Protein AF-A0A527VP60-F1 (afdb_monomer)

Secondary structure (DSSP, 8-state):
-PPP-GGGGSS--HHHHHHHHHHHHSS-EEEEE--BTTB--HHHHHHHHHHH-STT--TTTT--EEEEE--SSTTTTHHHHHHHHHHHHHTT--B--S--

Radius of gyration: 13.82 Å; Cα contacts (8 Å, |Δi|>4): 140; chains: 1; bounding box: 37×33×28 Å

Sequence (100 aa):
LPLYSYDYDAEFPPVALEFKKAIASVQAVLFVTPEYNRSIPGGLKNAIDWASRPYGKNSFARKPTAVIGTSPGAIATAVAQQSLRSVLSFCNAPQMNSPE

Structure (mmCIF, N/CA/C/O backbone):
data_AF-A0A527VP60-F1
#
_entry.id   AF-A0A527VP60-F1
#
loop_
_atom_site.group_PDB
_atom_site.id
_atom_site.type_symbol
_atom_site.label_atom_id
_atom_site.label_alt_id
_atom_site.label_comp_id
_atom_site.label_asym_id
_atom_site.label_entity_id
_atom_site.label_seq_id
_atom_site.pdbx_PDB_ins_code
_atom_site.Cartn_x
_atom_site.Cartn_y
_atom_site.Cartn_z
_atom_site.occupancy
_atom_site.B_iso_or_equiv
_atom_site.auth_seq_id
_atom_site.auth_comp_id
_atom_site.auth_asym_id
_atom_site.auth_atom_id
_atom_site.pdbx_PDB_model_num
ATOM 1 N N . LEU A 1 1 ? -8.242 3.424 -8.433 1.00 94.88 1 LEU A N 1
ATOM 2 C CA . LEU A 1 1 ? -8.424 4.481 -7.411 1.00 94.88 1 LEU A 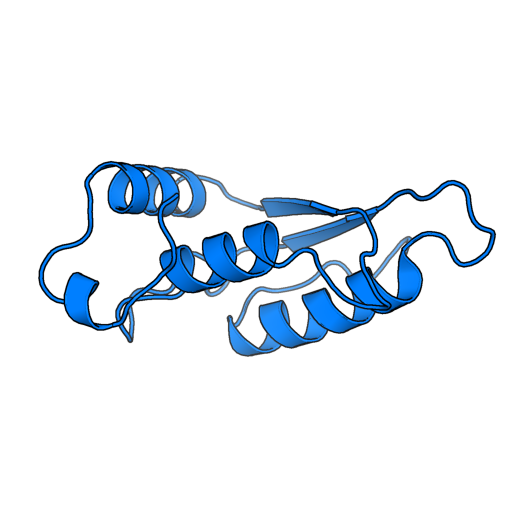CA 1
ATOM 3 C C . LEU A 1 1 ? -8.017 5.813 -8.027 1.00 94.88 1 LEU A C 1
ATOM 5 O O . LEU A 1 1 ? -7.010 5.809 -8.732 1.00 94.88 1 LEU A O 1
ATOM 9 N N . PRO A 1 2 ? -8.761 6.908 -7.802 1.00 96.38 2 PRO A N 1
ATOM 10 C CA . PRO A 1 2 ? -8.302 8.248 -8.170 1.00 96.38 2 PRO A CA 1
ATOM 11 C C . PRO A 1 2 ? -7.024 8.615 -7.400 1.00 96.38 2 PRO A C 1
ATOM 13 O O . PRO A 1 2 ? -6.632 7.905 -6.467 1.00 96.38 2 PRO A O 1
ATOM 16 N N . LEU A 1 3 ? -6.356 9.705 -7.781 1.00 98.12 3 LEU A N 1
ATOM 17 C CA . LEU A 1 3 ? -5.264 10.239 -6.968 1.00 98.12 3 LEU A CA 1
ATOM 18 C C . LEU A 1 3 ? -5.833 10.682 -5.615 1.00 98.12 3 LEU A C 1
ATOM 20 O O . LEU A 1 3 ? -6.858 11.362 -5.565 1.00 98.12 3 LEU A O 1
ATOM 24 N N . TYR A 1 4 ? -5.195 10.254 -4.533 1.00 97.88 4 TYR A N 1
ATOM 25 C CA . TYR A 1 4 ? -5.565 10.666 -3.193 1.00 97.88 4 TYR A CA 1
ATOM 26 C C . TYR A 1 4 ? -5.425 12.186 -3.057 1.00 97.88 4 TYR A C 1
ATOM 28 O O . TYR A 1 4 ? -4.393 12.760 -3.403 1.00 97.88 4 TYR A O 1
ATOM 36 N N . SER A 1 5 ? -6.467 12.813 -2.518 1.00 97.12 5 SER A N 1
ATOM 37 C CA . SER A 1 5 ? -6.444 14.178 -1.998 1.00 97.12 5 SER A CA 1
ATOM 38 C C . SER A 1 5 ? -7.088 14.159 -0.621 1.00 97.12 5 SER A C 1
ATOM 40 O O . SER A 1 5 ? -8.074 13.453 -0.409 1.00 97.12 5 SER A O 1
ATOM 42 N N . TYR A 1 6 ? -6.554 14.966 0.291 1.00 95.19 6 TYR A N 1
ATOM 43 C CA . TYR A 1 6 ? -7.134 15.167 1.616 1.00 95.19 6 TYR A CA 1
ATOM 44 C C . TYR A 1 6 ? -8.558 15.743 1.553 1.00 95.19 6 TYR A C 1
ATOM 46 O O . TYR A 1 6 ? -9.345 15.522 2.465 1.00 95.19 6 TYR A O 1
ATOM 54 N N . ASP A 1 7 ? -8.927 16.415 0.461 1.00 95.88 7 ASP A N 1
ATOM 55 C CA . ASP A 1 7 ? -10.280 16.959 0.273 1.00 95.88 7 ASP A CA 1
ATOM 56 C C . ASP A 1 7 ? -11.361 15.867 0.294 1.00 95.88 7 ASP A C 1
ATOM 58 O O . ASP A 1 7 ? -12.505 16.121 0.665 1.00 95.88 7 ASP A O 1
ATOM 62 N N . TYR A 1 8 ? -10.990 14.632 -0.055 1.00 95.81 8 TYR A N 1
ATOM 63 C CA . TYR A 1 8 ? -11.881 13.478 -0.004 1.00 95.81 8 TYR A CA 1
ATOM 64 C C . TYR A 1 8 ? -12.026 12.877 1.400 1.00 95.81 8 TYR A C 1
ATOM 66 O O . TYR A 1 8 ? -12.825 11.958 1.573 1.00 95.81 8 TYR A O 1
ATOM 74 N N . ASP A 1 9 ? -11.296 13.359 2.417 1.00 94.25 9 ASP A N 1
ATOM 75 C CA . ASP A 1 9 ? -11.359 12.756 3.753 1.00 94.25 9 ASP A CA 1
ATOM 76 C C . ASP A 1 9 ? -12.723 12.968 4.436 1.00 94.25 9 ASP A C 1
ATOM 78 O O . ASP A 1 9 ? -13.126 12.151 5.269 1.00 94.25 9 ASP A O 1
ATOM 82 N N . ALA A 1 10 ? -13.448 14.028 4.060 1.00 93.50 10 ALA A N 1
ATOM 83 C CA . ALA A 1 10 ? -14.809 14.291 4.527 1.00 93.50 10 ALA A CA 1
ATOM 84 C C . ALA A 1 10 ? -15.841 13.348 3.885 1.00 93.50 10 ALA A C 1
ATOM 86 O O . ALA A 1 10 ? -16.773 12.902 4.554 1.00 93.50 10 ALA A O 1
ATOM 87 N N . GLU A 1 11 ? -15.653 13.017 2.605 1.00 95.81 11 GLU A N 1
ATOM 88 C CA . GLU A 1 11 ? -16.536 12.143 1.836 1.00 95.81 11 GLU A CA 1
ATOM 89 C C . GLU A 1 11 ? -15.716 11.293 0.858 1.00 95.81 11 GLU A C 1
ATOM 91 O O . GLU A 1 11 ? -15.359 11.707 -0.248 1.00 95.81 11 GLU A O 1
ATOM 96 N N . PHE A 1 12 ? -15.397 10.072 1.288 1.00 96.56 12 PHE A N 1
ATOM 97 C CA . PHE A 1 12 ? -14.605 9.159 0.474 1.00 96.56 12 PHE A CA 1
ATOM 98 C C . PHE A 1 12 ? -15.390 8.714 -0.769 1.00 96.56 12 PHE A C 1
ATOM 100 O O . PHE A 1 12 ? -16.535 8.269 -0.640 1.00 96.56 12 PHE A O 1
ATOM 107 N N . PRO A 1 13 ? -14.752 8.676 -1.955 1.00 97.56 13 PRO A N 1
ATOM 108 C CA . PRO A 1 13 ? -15.336 8.059 -3.137 1.00 97.56 13 PRO A CA 1
ATOM 109 C C . PRO A 1 13 ? -15.738 6.597 -2.867 1.00 97.56 13 PRO A C 1
ATOM 111 O O . PRO A 1 13 ? -14.978 5.878 -2.204 1.00 97.56 13 PRO A O 1
ATOM 114 N N . PRO A 1 14 ? -16.854 6.096 -3.436 1.00 98.12 14 PRO A N 1
ATOM 115 C CA . PRO A 1 14 ? -17.314 4.722 -3.211 1.00 98.12 14 PRO A CA 1
ATOM 116 C C . PRO A 1 14 ? -16.230 3.660 -3.444 1.00 98.12 14 PRO A C 1
ATOM 118 O O . PRO A 1 14 ? -16.014 2.800 -2.594 1.00 98.12 14 PRO A O 1
ATOM 121 N N . VAL A 1 15 ? -15.451 3.797 -4.522 1.00 98.19 15 VAL A N 1
ATOM 122 C CA . VAL A 1 15 ? -14.340 2.884 -4.846 1.00 98.19 15 VAL A CA 1
ATOM 123 C C . VAL A 1 15 ? -13.243 2.856 -3.769 1.00 98.19 15 VAL A C 1
ATOM 125 O O . VAL A 1 15 ? -12.620 1.821 -3.537 1.00 98.19 15 VAL A O 1
ATOM 128 N N . ALA A 1 16 ? -12.998 3.976 -3.081 1.00 98.00 16 ALA A N 1
ATOM 129 C CA . ALA A 1 16 ? -12.028 4.042 -1.992 1.00 98.00 16 ALA A CA 1
ATOM 130 C C . ALA A 1 16 ? -12.583 3.391 -0.715 1.00 98.00 16 ALA A C 1
ATOM 132 O O . ALA A 1 16 ? -11.851 2.686 -0.018 1.00 98.00 16 ALA A O 1
ATOM 133 N N . LEU A 1 17 ? -13.882 3.557 -0.436 1.00 97.75 17 LEU A N 1
ATOM 134 C CA . LEU A 1 17 ? -14.560 2.867 0.667 1.00 97.75 17 LEU A CA 1
ATOM 135 C C . LEU A 1 17 ? -14.566 1.348 0.471 1.00 97.75 17 LEU A C 1
ATOM 137 O O . LEU A 1 17 ? -14.261 0.612 1.409 1.00 97.75 17 LEU A O 1
ATOM 141 N N . GLU A 1 18 ? -14.890 0.873 -0.730 1.00 98.31 18 GLU A N 1
ATOM 142 C CA . GLU A 1 18 ? -14.866 -0.552 -1.080 1.00 98.31 18 GLU A CA 1
ATOM 143 C C . GLU A 1 18 ? -13.465 -1.138 -0.922 1.00 98.31 18 GLU A C 1
ATOM 145 O O . GLU A 1 18 ? -13.289 -2.161 -0.260 1.00 98.31 18 GLU A O 1
ATOM 150 N N . PH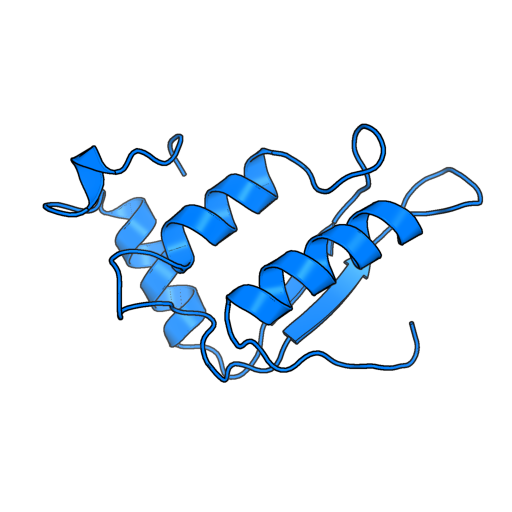E A 1 19 ? -12.452 -0.438 -1.436 1.00 98.44 19 PHE A N 1
ATOM 151 C CA . PHE A 1 19 ? -11.060 -0.842 -1.284 1.00 98.44 19 PHE A CA 1
ATOM 152 C C . PHE A 1 19 ? -10.638 -0.932 0.191 1.00 98.44 19 PHE A C 1
ATOM 154 O O . PHE A 1 19 ? -10.063 -1.934 0.625 1.00 98.44 19 PHE A O 1
ATOM 161 N N . LYS A 1 20 ? -10.986 0.076 1.001 1.00 97.81 20 LYS A N 1
ATOM 162 C CA . LYS A 1 20 ? -10.724 0.071 2.448 1.00 97.81 20 LYS A CA 1
ATOM 163 C C . LYS A 1 20 ? -11.403 -1.088 3.164 1.00 97.81 20 LYS A C 1
ATOM 165 O O . LYS A 1 20 ? -10.783 -1.688 4.044 1.00 97.81 20 LYS A O 1
ATOM 170 N N . LYS A 1 21 ? -12.657 -1.386 2.810 1.00 97.88 21 LYS A N 1
ATOM 171 C CA . LYS A 1 21 ? -13.427 -2.503 3.371 1.00 97.88 21 LYS A CA 1
ATOM 172 C C . LYS A 1 21 ? -12.795 -3.845 3.012 1.00 97.88 21 LYS A C 1
ATOM 174 O O . LYS A 1 21 ? -12.633 -4.665 3.907 1.00 97.88 21 LYS A O 1
ATOM 179 N N . ALA A 1 22 ? -12.368 -4.029 1.763 1.00 98.38 22 ALA A N 1
ATOM 180 C CA . ALA A 1 22 ? -11.709 -5.253 1.313 1.00 98.38 22 ALA A CA 1
ATOM 181 C C . ALA A 1 22 ? -10.412 -5.537 2.093 1.00 98.38 22 ALA A C 1
ATOM 183 O O . ALA A 1 22 ? -10.174 -6.663 2.525 1.00 98.38 22 ALA A O 1
ATOM 184 N N . ILE A 1 23 ? -9.596 -4.507 2.354 1.00 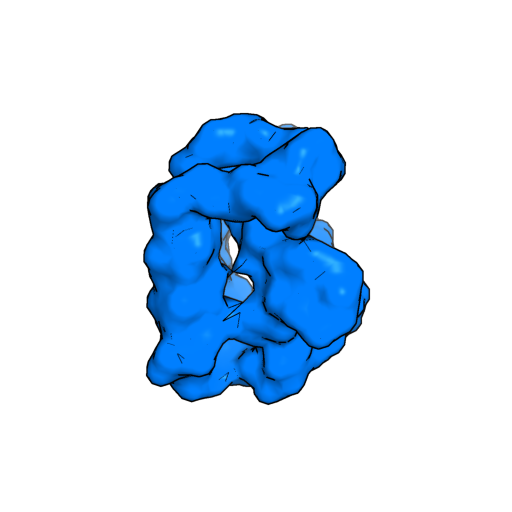98.19 23 ILE A N 1
ATOM 185 C CA . ILE A 1 23 ? -8.405 -4.658 3.206 1.00 98.19 23 ILE A CA 1
ATOM 186 C C . ILE A 1 23 ? -8.809 -4.960 4.652 1.00 98.19 23 ILE A C 1
ATOM 188 O O . ILE A 1 23 ? -8.213 -5.818 5.304 1.00 98.19 23 ILE A O 1
ATOM 192 N N . ALA A 1 24 ? -9.818 -4.267 5.183 1.00 96.81 24 ALA A N 1
ATOM 193 C CA . ALA A 1 24 ? -10.267 -4.475 6.555 1.00 96.81 24 ALA A CA 1
ATOM 194 C C . ALA A 1 24 ? -10.790 -5.904 6.789 1.00 96.81 24 ALA A C 1
ATOM 196 O O . ALA A 1 24 ? -10.516 -6.457 7.853 1.00 96.81 24 ALA A O 1
ATOM 197 N N . SER A 1 25 ? -11.460 -6.510 5.801 1.00 97.88 25 SER A N 1
ATOM 198 C CA . SER A 1 25 ? -12.083 -7.836 5.907 1.00 97.88 25 SER A CA 1
ATOM 199 C C . SER A 1 25 ? -11.115 -9.019 5.860 1.00 97.88 25 SER A C 1
ATOM 201 O O . SER A 1 25 ? -11.518 -10.127 6.201 1.00 97.88 25 SER A O 1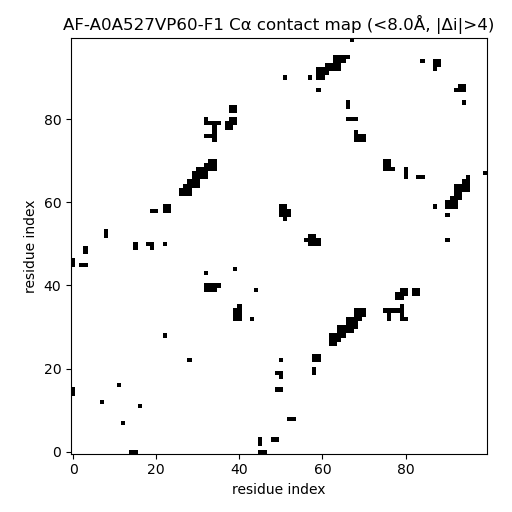
ATOM 203 N N . VAL A 1 26 ? -9.863 -8.819 5.439 1.00 98.50 26 VAL A N 1
ATOM 204 C CA . VAL A 1 26 ? -8.867 -9.902 5.371 1.00 98.50 26 VAL A CA 1
ATOM 205 C C . VAL A 1 26 ? -7.977 -9.947 6.610 1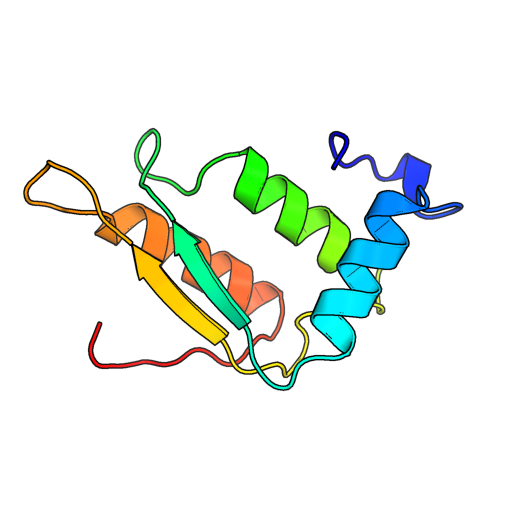.00 98.50 26 VAL A C 1
ATOM 207 O O . VAL A 1 26 ? -7.705 -8.928 7.252 1.00 98.50 26 VAL A O 1
ATOM 210 N N . GLN A 1 27 ? -7.476 -11.140 6.925 1.00 98.19 27 GLN A N 1
ATOM 211 C CA . GLN A 1 27 ? -6.565 -11.374 8.044 1.00 98.19 27 GLN A CA 1
ATOM 212 C C . GLN A 1 27 ? -5.128 -10.941 7.741 1.00 98.19 27 GLN A C 1
ATOM 214 O O . GLN A 1 27 ? -4.396 -10.626 8.670 1.00 98.19 27 GLN A O 1
ATOM 219 N N . ALA A 1 28 ? -4.718 -10.910 6.473 1.00 98.06 28 ALA A N 1
ATOM 220 C CA . ALA A 1 28 ? -3.370 -10.535 6.057 1.00 98.06 28 ALA A CA 1
ATOM 221 C C . ALA A 1 28 ? -3.374 -9.924 4.649 1.00 98.06 28 ALA A C 1
ATOM 223 O O . ALA A 1 28 ? -4.326 -10.116 3.892 1.00 98.06 28 ALA A O 1
ATOM 224 N N . VAL A 1 29 ? -2.307 -9.202 4.296 1.00 98.31 29 VAL A N 1
ATOM 225 C CA . VAL A 1 29 ? -2.124 -8.608 2.961 1.00 98.31 29 VAL A CA 1
ATOM 226 C C . VAL A 1 29 ? -0.763 -8.998 2.388 1.00 98.31 29 VAL A C 1
ATOM 228 O O . VAL A 1 29 ? 0.271 -8.774 3.014 1.00 98.31 29 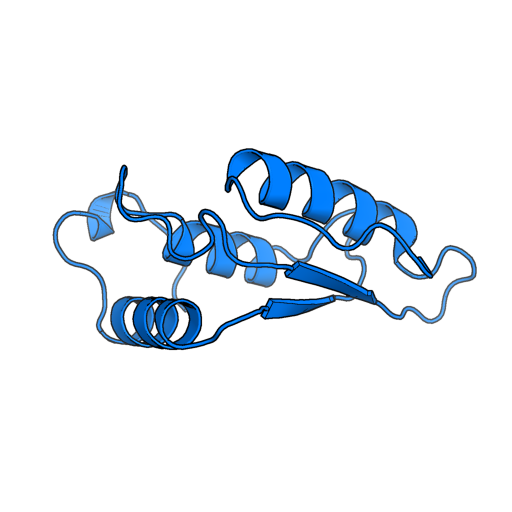VAL A O 1
ATOM 231 N N . LEU A 1 30 ? -0.759 -9.546 1.175 1.00 98.12 30 LEU A N 1
ATOM 232 C CA . LEU A 1 30 ? 0.454 -9.774 0.392 1.00 98.12 30 LEU A CA 1
ATOM 233 C C . LEU A 1 30 ? 0.605 -8.653 -0.637 1.00 98.12 30 LEU A C 1
ATOM 235 O O . LEU A 1 30 ? -0.262 -8.463 -1.488 1.00 98.12 30 LEU A O 1
ATOM 239 N N . PHE A 1 31 ? 1.714 -7.928 -0.571 1.00 97.88 31 PHE A N 1
ATOM 240 C CA . PHE A 1 31 ? 2.089 -6.941 -1.571 1.00 97.88 31 PHE A CA 1
ATOM 241 C C . PHE A 1 31 ? 2.960 -7.596 -2.637 1.00 97.88 31 PHE A C 1
ATOM 243 O O . PHE A 1 31 ? 3.996 -8.172 -2.319 1.00 97.88 31 PHE A O 1
ATOM 250 N N . VAL A 1 32 ? 2.547 -7.470 -3.897 1.00 96.94 32 VAL A N 1
ATOM 251 C CA . VAL A 1 32 ? 3.314 -7.917 -5.065 1.00 96.94 32 VAL A CA 1
ATOM 252 C C . VAL A 1 32 ? 3.642 -6.685 -5.895 1.00 96.94 32 VAL A C 1
ATOM 254 O O . VAL A 1 32 ? 2.728 -6.031 -6.398 1.00 96.94 32 VAL A O 1
ATOM 257 N N . THR A 1 33 ? 4.921 -6.322 -6.004 1.00 96.94 33 THR A N 1
ATOM 258 C CA . THR A 1 33 ? 5.313 -5.049 -6.629 1.00 96.94 33 THR A CA 1
ATOM 259 C C . THR A 1 33 ? 6.527 -5.178 -7.548 1.00 96.94 33 THR A C 1
ATOM 261 O O . THR A 1 33 ? 7.491 -5.846 -7.180 1.00 96.94 33 THR A O 1
ATOM 264 N N . PRO A 1 34 ? 6.539 -4.516 -8.721 1.00 97.00 34 PRO A N 1
ATOM 265 C CA . PRO A 1 34 ? 7.779 -4.214 -9.429 1.00 97.00 34 PRO A CA 1
ATOM 266 C C . PRO A 1 34 ? 8.541 -3.072 -8.726 1.00 97.00 34 PRO A C 1
ATOM 268 O O . PRO A 1 34 ? 8.045 -2.471 -7.769 1.00 97.00 34 PRO A O 1
ATOM 271 N N . GLU A 1 35 ? 9.728 -2.739 -9.237 1.00 97.62 35 GLU A N 1
ATOM 272 C CA . GLU A 1 35 ? 10.513 -1.566 -8.830 1.00 97.62 35 GLU A CA 1
ATOM 273 C C . GLU A 1 35 ? 10.525 -0.531 -9.954 1.00 97.62 35 GLU A C 1
ATOM 275 O O . GLU A 1 35 ? 11.043 -0.797 -11.038 1.00 97.62 35 GLU A O 1
ATOM 280 N N . TYR A 1 36 ? 9.976 0.659 -9.694 1.00 96.88 36 TYR A N 1
ATOM 281 C CA . TYR A 1 36 ? 10.009 1.789 -10.623 1.00 96.88 36 TYR A CA 1
ATOM 282 C C . TYR A 1 36 ? 10.893 2.886 -10.046 1.00 96.88 36 TYR A C 1
ATOM 284 O O . TYR A 1 36 ? 10.631 3.394 -8.959 1.00 96.88 36 TYR A O 1
ATOM 292 N N . ASN A 1 37 ? 11.946 3.250 -10.784 1.00 96.50 37 ASN A N 1
ATOM 293 C CA . ASN A 1 37 ? 12.873 4.326 -10.424 1.00 96.50 37 ASN A CA 1
ATOM 294 C C . ASN A 1 37 ? 13.407 4.214 -8.984 1.00 96.50 37 ASN A C 1
ATOM 296 O O . ASN A 1 37 ? 13.404 5.191 -8.240 1.00 96.50 37 ASN A O 1
ATOM 300 N N . ARG A 1 38 ? 13.860 3.011 -8.594 1.00 95.25 38 ARG A N 1
ATOM 301 C CA . ARG A 1 38 ? 14.398 2.716 -7.250 1.00 95.25 38 ARG A CA 1
ATOM 302 C C . ARG A 1 38 ? 13.394 2.917 -6.108 1.00 95.25 38 ARG A C 1
ATOM 304 O O . ARG A 1 38 ? 13.786 3.222 -4.987 1.00 95.25 38 ARG A O 1
ATOM 311 N N . SER A 1 39 ? 12.102 2.746 -6.375 1.00 97.38 39 SER A N 1
ATOM 312 C CA . SER A 1 39 ? 11.054 2.830 -5.360 1.00 97.38 39 SER A CA 1
ATOM 313 C C . SER A 1 39 ? 9.825 2.000 -5.743 1.00 97.38 39 SER A C 1
ATOM 315 O O . SER A 1 39 ? 9.800 1.297 -6.759 1.00 97.38 39 SER A O 1
ATOM 317 N N . ILE A 1 40 ? 8.793 2.078 -4.905 1.00 98.12 40 ILE A N 1
ATOM 318 C CA . ILE A 1 40 ? 7.478 1.508 -5.191 1.00 98.12 40 ILE A CA 1
ATOM 319 C C . ILE A 1 40 ? 6.763 2.296 -6.301 1.00 98.12 40 ILE A C 1
ATOM 321 O O . ILE A 1 40 ? 6.917 3.516 -6.392 1.00 98.12 40 ILE A O 1
ATOM 325 N N . PRO A 1 41 ? 5.919 1.645 -7.120 1.00 98.38 41 PRO A N 1
ATOM 326 C CA . PRO A 1 41 ? 5.089 2.342 -8.093 1.00 98.38 41 PRO A CA 1
ATOM 327 C C . PRO A 1 41 ? 4.186 3.390 -7.432 1.00 98.38 41 PRO A C 1
ATOM 329 O O . PRO A 1 41 ? 3.552 3.125 -6.408 1.00 98.38 41 PRO A O 1
ATOM 332 N N . GLY A 1 42 ? 4.042 4.559 -8.064 1.00 98.50 42 GLY A N 1
ATOM 333 C CA . GLY A 1 42 ? 3.191 5.639 -7.547 1.00 98.50 42 GLY A CA 1
ATOM 334 C C . GLY A 1 42 ? 1.736 5.208 -7.328 1.00 98.50 42 GLY A C 1
ATOM 335 O O . GLY A 1 42 ? 1.129 5.569 -6.325 1.00 98.50 42 GLY A O 1
ATOM 336 N N . GLY A 1 43 ? 1.197 4.352 -8.203 1.00 98.38 43 GLY A N 1
ATOM 337 C CA . GLY A 1 43 ? -0.142 3.779 -8.037 1.00 98.38 43 GLY A CA 1
ATOM 338 C C . GLY A 1 43 ? -0.285 2.898 -6.789 1.00 98.38 43 GLY A C 1
ATOM 339 O O . GLY A 1 43 ? -1.313 2.966 -6.115 1.00 98.38 43 GLY A O 1
ATOM 340 N N . LEU A 1 44 ? 0.754 2.128 -6.439 1.00 98.50 44 LEU A N 1
ATOM 341 C CA . LEU A 1 44 ? 0.773 1.327 -5.212 1.00 98.50 44 LEU A CA 1
ATOM 342 C C . LEU A 1 44 ? 0.796 2.235 -3.979 1.00 98.50 44 LEU A C 1
ATOM 344 O O . LEU A 1 44 ? -0.008 2.053 -3.065 1.00 98.50 44 LEU A O 1
ATOM 348 N N . LYS A 1 45 ? 1.663 3.252 -3.976 1.00 98.62 45 LYS A N 1
ATOM 349 C CA . LYS A 1 45 ? 1.712 4.237 -2.889 1.00 98.62 45 LYS A CA 1
ATOM 350 C C . LYS A 1 45 ? 0.375 4.962 -2.719 1.00 98.62 45 LYS A C 1
ATOM 352 O O . LYS A 1 45 ? -0.117 5.063 -1.602 1.00 98.62 45 LYS A O 1
ATOM 357 N N . ASN A 1 46 ? -0.248 5.372 -3.821 1.00 98.62 46 ASN A N 1
ATOM 358 C CA . ASN A 1 46 ? -1.564 6.005 -3.819 1.00 98.62 46 ASN A CA 1
ATOM 359 C C . ASN A 1 46 ? -2.646 5.103 -3.200 1.00 98.62 46 ASN A C 1
ATOM 361 O O . ASN A 1 46 ? -3.463 5.565 -2.409 1.00 98.62 46 ASN A O 1
ATOM 365 N N . ALA A 1 47 ? -2.647 3.806 -3.520 1.00 98.50 47 ALA A N 1
ATOM 366 C CA . ALA A 1 47 ? -3.570 2.858 -2.901 1.00 98.50 47 ALA A CA 1
ATOM 367 C C . ALA A 1 47 ? -3.346 2.750 -1.382 1.00 98.50 47 ALA A C 1
ATOM 369 O O . ALA A 1 47 ? -4.306 2.758 -0.612 1.00 98.50 47 ALA A O 1
ATOM 370 N N . ILE A 1 48 ? -2.085 2.710 -0.940 1.00 98.44 48 ILE A N 1
ATOM 371 C CA . ILE A 1 48 ? -1.748 2.707 0.489 1.00 98.44 48 ILE A CA 1
ATOM 372 C C . ILE A 1 48 ? -2.248 3.988 1.169 1.00 98.44 48 ILE A C 1
ATOM 374 O O . ILE A 1 48 ? -2.836 3.904 2.247 1.00 98.44 48 ILE A O 1
ATOM 378 N N . ASP A 1 49 ? -2.091 5.149 0.529 1.00 98.38 49 ASP A N 1
ATOM 379 C CA . ASP A 1 49 ? -2.552 6.432 1.066 1.00 98.38 49 ASP A CA 1
ATOM 380 C C . ASP A 1 49 ? -4.064 6.430 1.306 1.00 98.38 49 ASP A C 1
ATOM 382 O O . ASP A 1 49 ? -4.494 6.680 2.436 1.00 98.38 49 ASP A O 1
ATOM 386 N N . TRP A 1 50 ? -4.854 6.005 0.314 1.00 98.38 50 TRP A N 1
ATOM 387 C CA . TRP A 1 50 ? -6.300 5.812 0.463 1.00 98.38 50 TRP A CA 1
ATOM 388 C C . TRP A 1 50 ? -6.660 4.897 1.633 1.00 98.38 50 TRP A C 1
ATOM 390 O O . TRP A 1 50 ? -7.555 5.200 2.422 1.00 98.38 50 TRP A O 1
ATOM 400 N N . ALA A 1 51 ? -5.970 3.766 1.772 1.00 98.00 51 ALA A N 1
ATOM 401 C CA . ALA A 1 51 ? -6.276 2.804 2.822 1.00 98.00 51 ALA A CA 1
ATOM 402 C C . ALA A 1 51 ? -5.800 3.233 4.220 1.00 98.00 51 ALA A C 1
ATOM 404 O O . ALA A 1 51 ? -6.397 2.820 5.219 1.00 98.00 51 ALA A O 1
ATOM 405 N N . SER A 1 52 ? -4.792 4.100 4.305 1.00 97.62 52 SER A N 1
ATOM 406 C CA . SER A 1 52 ? -4.275 4.637 5.568 1.00 97.62 52 SER A CA 1
ATOM 407 C C . SER A 1 52 ? -5.148 5.750 6.172 1.00 97.62 52 SER A C 1
ATOM 409 O O . SER A 1 52 ? -5.066 6.005 7.374 1.00 97.62 52 SER A O 1
ATOM 411 N N . ARG A 1 53 ? -6.004 6.380 5.356 1.00 97.12 53 ARG A N 1
ATOM 412 C CA . ARG A 1 53 ? -6.836 7.548 5.697 1.00 97.12 53 ARG A CA 1
ATOM 413 C C . ARG A 1 53 ? -8.320 7.190 5.855 1.00 97.12 53 ARG A C 1
ATOM 415 O O . ARG A 1 53 ? -8.722 6.145 5.351 1.00 97.12 53 ARG A O 1
ATOM 422 N N . PRO A 1 54 ? -9.152 7.996 6.540 1.00 95.38 54 PRO A N 1
ATOM 423 C CA . PRO A 1 54 ? -8.797 9.221 7.258 1.00 95.38 54 PRO A CA 1
ATOM 424 C C . PRO A 1 54 ? -7.995 8.913 8.529 1.00 95.38 54 PRO A C 1
ATOM 426 O O . PRO A 1 54 ? -7.810 7.749 8.907 1.00 95.38 54 PRO A O 1
ATOM 429 N N . TYR A 1 55 ? -7.481 9.954 9.189 1.00 92.44 55 TYR A N 1
ATOM 430 C CA . TYR A 1 55 ? -6.710 9.792 10.425 1.00 92.44 55 TYR A CA 1
ATOM 431 C C . TYR A 1 55 ? -7.477 8.951 11.465 1.00 92.44 55 TYR A C 1
ATOM 433 O O . TYR A 1 55 ? -8.679 9.114 11.663 1.00 92.44 55 TYR A O 1
ATOM 441 N N . GLY A 1 56 ? -6.786 8.002 12.102 1.00 93.88 56 GLY A N 1
ATOM 442 C CA . GLY A 1 56 ? -7.388 7.065 13.060 1.00 93.88 56 GLY A CA 1
ATOM 443 C C . GLY A 1 56 ? -8.182 5.904 12.440 1.00 93.88 56 GLY A C 1
ATOM 444 O O . GLY A 1 56 ? -8.692 5.064 13.179 1.00 93.88 56 GLY A O 1
ATOM 445 N N . LYS A 1 57 ? -8.281 5.811 11.104 1.00 95.62 57 LYS A N 1
ATOM 446 C CA . LYS A 1 57 ? -9.021 4.755 10.380 1.00 95.62 57 LYS A CA 1
ATOM 447 C C . LYS A 1 57 ? -8.150 4.000 9.366 1.00 95.62 57 LYS A C 1
ATOM 449 O O . LYS A 1 57 ? -8.622 3.589 8.303 1.00 95.62 57 LYS A O 1
ATOM 454 N N . ASN A 1 58 ? -6.877 3.810 9.699 1.00 97.19 58 ASN A N 1
ATOM 455 C CA . ASN A 1 58 ? -5.920 3.067 8.884 1.00 97.19 58 ASN A CA 1
ATOM 456 C C . ASN A 1 58 ? -6.306 1.578 8.778 1.00 97.19 58 ASN A C 1
ATOM 458 O O . ASN A 1 58 ? -6.310 0.861 9.778 1.00 97.19 58 ASN A O 1
ATOM 462 N N . SER A 1 59 ? -6.572 1.107 7.558 1.00 97.81 59 SER A N 1
ATOM 463 C CA . SER A 1 59 ? -6.987 -0.274 7.285 1.00 97.81 59 SER A CA 1
ATOM 464 C C . SER A 1 59 ? -5.862 -1.308 7.458 1.00 97.81 59 SER A C 1
ATOM 466 O O . SER A 1 59 ? -6.160 -2.494 7.577 1.00 97.81 59 SER A O 1
ATOM 468 N N . PHE A 1 60 ? -4.590 -0.898 7.480 1.00 98.12 60 PHE A N 1
ATOM 469 C CA . PHE A 1 60 ? -3.439 -1.798 7.648 1.00 98.12 60 PHE A CA 1
ATOM 470 C C . PHE A 1 60 ? -2.994 -1.973 9.102 1.00 98.12 60 PHE A C 1
ATOM 472 O O . PHE A 1 60 ? -2.182 -2.853 9.386 1.00 98.12 60 PHE A O 1
ATOM 479 N N . ALA A 1 61 ? -3.504 -1.150 10.023 1.00 97.94 61 ALA A N 1
ATOM 480 C CA . ALA A 1 61 ? -3.071 -1.178 11.412 1.00 97.94 61 ALA A CA 1
ATOM 481 C C . ALA A 1 61 ? -3.234 -2.588 12.002 1.00 97.94 61 ALA A C 1
ATOM 483 O O . ALA A 1 61 ? -4.316 -3.173 11.959 1.00 97.94 61 ALA A O 1
ATOM 484 N N . ARG A 1 62 ? -2.138 -3.127 12.550 1.00 97.38 62 ARG A N 1
ATOM 485 C CA . ARG A 1 62 ? -2.041 -4.464 13.160 1.00 97.38 62 ARG A CA 1
ATOM 486 C C . ARG A 1 62 ? -2.365 -5.630 12.222 1.00 97.38 62 ARG A C 1
ATOM 488 O O . ARG A 1 62 ? -2.488 -6.755 12.697 1.00 97.38 62 ARG A O 1
ATOM 495 N N . LYS A 1 63 ? -2.450 -5.395 10.912 1.00 97.81 63 LYS A N 1
ATOM 496 C CA . LYS A 1 63 ? -2.703 -6.431 9.911 1.00 97.81 63 LYS A CA 1
ATOM 497 C C . LYS A 1 63 ? -1.375 -7.028 9.438 1.00 97.81 63 LYS A C 1
ATOM 499 O O . LYS A 1 63 ? -0.546 -6.268 8.944 1.00 97.81 63 LYS A O 1
ATOM 504 N N . PRO A 1 64 ? -1.140 -8.341 9.601 1.00 98.19 64 PRO A N 1
ATOM 505 C CA . PRO A 1 64 ? 0.035 -9.009 9.053 1.00 98.19 64 PRO A CA 1
ATOM 506 C C . PRO A 1 64 ? 0.217 -8.743 7.556 1.00 98.19 64 PRO A C 1
ATOM 508 O O . PRO A 1 64 ? -0.739 -8.804 6.779 1.00 98.19 64 PRO A O 1
ATOM 511 N N . THR A 1 65 ? 1.455 -8.466 7.157 1.00 98.25 65 THR A N 1
ATOM 512 C CA . THR A 1 65 ? 1.825 -8.155 5.777 1.00 98.25 65 THR A CA 1
ATOM 513 C C . THR A 1 65 ? 3.059 -8.922 5.333 1.00 98.25 65 THR A C 1
ATOM 515 O O . THR A 1 65 ? 3.969 -9.184 6.120 1.00 98.25 65 THR A O 1
ATOM 518 N N . ALA A 1 66 ? 3.097 -9.257 4.051 1.00 97.81 66 ALA A N 1
ATOM 519 C CA . ALA A 1 66 ? 4.270 -9.784 3.370 1.00 97.81 66 ALA A CA 1
ATOM 520 C C . ALA A 1 66 ? 4.505 -8.982 2.089 1.00 97.81 66 ALA A C 1
ATOM 522 O O . ALA A 1 66 ? 3.557 -8.446 1.510 1.00 97.81 66 ALA A O 1
ATOM 523 N N . VAL A 1 67 ? 5.758 -8.903 1.655 1.00 97.38 67 VAL A N 1
ATOM 524 C CA . VAL A 1 67 ? 6.149 -8.235 0.417 1.00 97.38 67 VAL A CA 1
ATOM 525 C C . VAL A 1 67 ? 6.908 -9.238 -0.438 1.00 97.38 67 VAL A C 1
ATOM 527 O O . VAL A 1 67 ? 7.752 -9.967 0.071 1.00 97.38 67 VAL A O 1
ATOM 530 N N . ILE A 1 68 ? 6.555 -9.293 -1.716 1.00 96.44 68 ILE A N 1
ATOM 531 C CA . ILE A 1 68 ? 7.315 -9.974 -2.756 1.00 96.44 68 ILE A CA 1
ATOM 532 C C . ILE A 1 68 ? 7.378 -9.072 -3.989 1.00 96.44 68 ILE A C 1
ATOM 534 O O . ILE A 1 68 ? 6.531 -8.196 -4.202 1.00 96.44 68 ILE A O 1
ATOM 538 N N . GLY A 1 69 ? 8.348 -9.317 -4.856 1.00 94.88 69 GLY A N 1
ATOM 539 C CA . GLY A 1 69 ? 8.430 -8.623 -6.127 1.00 94.88 69 GLY A CA 1
ATOM 540 C C . GLY A 1 69 ? 9.225 -9.398 -7.159 1.00 94.88 69 GLY A C 1
ATOM 541 O O . GLY A 1 69 ? 9.858 -10.412 -6.869 1.00 94.88 69 GLY A O 1
ATOM 542 N N . THR A 1 70 ? 9.140 -8.935 -8.400 1.00 93.81 70 THR A N 1
ATOM 543 C CA . THR A 1 70 ? 9.897 -9.494 -9.515 1.00 93.81 70 THR A CA 1
ATOM 544 C C . THR A 1 70 ? 10.306 -8.390 -10.478 1.00 93.81 70 THR A C 1
ATOM 546 O O . THR A 1 70 ? 9.623 -7.373 -10.623 1.00 93.81 70 THR A O 1
ATOM 549 N N . SER A 1 71 ? 11.455 -8.577 -11.114 1.00 91.38 71 SER A N 1
ATOM 550 C CA . SER A 1 71 ? 12.010 -7.678 -12.119 1.00 91.38 71 SER A CA 1
ATOM 551 C C . SER A 1 71 ? 12.968 -8.473 -13.012 1.00 91.38 71 SER A C 1
ATOM 553 O O . SER A 1 71 ? 13.586 -9.422 -12.528 1.00 91.38 71 SER A O 1
ATOM 555 N N . PRO A 1 72 ? 13.131 -8.101 -14.296 1.00 91.94 72 PRO A N 1
ATOM 556 C CA . PRO A 1 72 ? 14.106 -8.740 -15.182 1.00 91.94 72 PRO A CA 1
ATOM 557 C C . PRO A 1 72 ? 15.575 -8.520 -14.774 1.00 91.94 72 PRO A C 1
ATOM 559 O O . PRO A 1 72 ? 16.459 -9.201 -15.286 1.00 91.94 72 PRO A O 1
ATOM 562 N N . GLY A 1 73 ? 15.861 -7.535 -13.915 1.00 89.38 73 GLY A N 1
ATOM 563 C CA . GLY A 1 73 ? 17.223 -7.179 -13.507 1.00 89.38 73 GLY A CA 1
ATOM 564 C C . GLY A 1 73 ? 17.736 -7.961 -12.293 1.00 89.38 73 GLY A C 1
ATOM 565 O O . GLY A 1 73 ? 16.960 -8.430 -11.467 1.00 89.38 73 GLY A O 1
ATOM 566 N N . ALA A 1 74 ? 19.061 -8.021 -12.127 1.00 87.62 74 ALA A N 1
ATOM 567 C CA . ALA A 1 74 ? 19.719 -8.809 -11.074 1.00 87.62 74 ALA A CA 1
ATOM 568 C C . ALA A 1 74 ? 19.418 -8.356 -9.628 1.00 87.62 74 ALA A C 1
ATOM 570 O O . ALA A 1 74 ? 19.411 -9.177 -8.721 1.00 87.62 74 ALA A O 1
ATOM 571 N N . ILE A 1 75 ? 19.145 -7.063 -9.405 1.00 88.81 75 ILE A N 1
ATOM 572 C CA . ILE A 1 75 ? 18.735 -6.520 -8.087 1.00 88.81 75 ILE A CA 1
ATOM 573 C C . ILE A 1 75 ? 17.267 -6.879 -7.768 1.00 88.81 75 ILE A C 1
ATOM 575 O O . ILE A 1 75 ? 16.784 -6.667 -6.655 1.00 88.81 75 ILE A O 1
ATOM 579 N N . ALA A 1 76 ? 16.549 -7.429 -8.751 1.00 91.00 76 ALA A N 1
ATOM 580 C CA . ALA A 1 76 ? 15.120 -7.658 -8.714 1.00 91.00 76 ALA A CA 1
ATOM 581 C 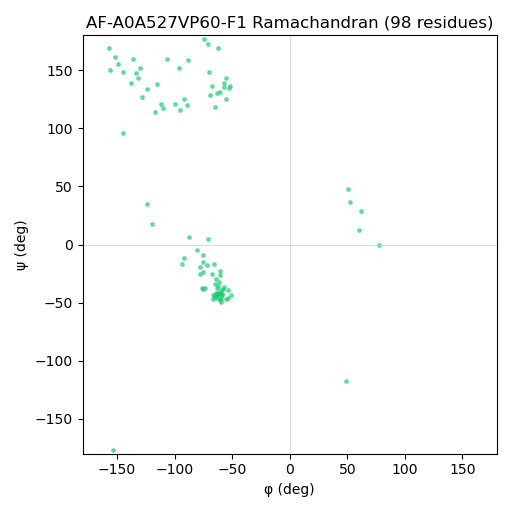C . ALA A 1 76 ? 14.380 -6.389 -8.245 1.00 91.00 76 ALA A C 1
ATOM 583 O O . ALA A 1 76 ? 14.442 -5.351 -8.905 1.00 91.00 76 ALA A O 1
ATOM 584 N N . THR A 1 77 ? 13.685 -6.475 -7.116 1.00 95.62 77 THR A N 1
ATOM 585 C CA . THR A 1 77 ? 12.852 -5.412 -6.541 1.00 95.62 77 THR A CA 1
ATOM 586 C C . THR A 1 77 ? 13.317 -4.984 -5.154 1.00 95.62 77 THR A C 1
ATOM 588 O O . THR A 1 77 ? 12.539 -4.400 -4.404 1.00 95.62 77 THR A O 1
ATOM 591 N N . ALA A 1 78 ? 14.558 -5.304 -4.771 1.00 95.31 78 ALA A N 1
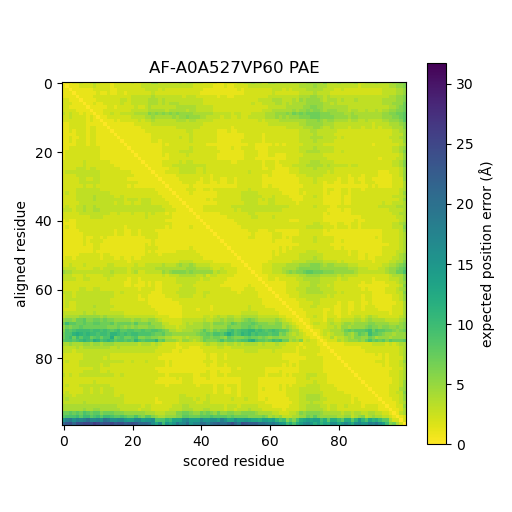ATOM 592 C CA . ALA A 1 78 ? 15.043 -5.131 -3.401 1.00 95.31 78 ALA A CA 1
ATOM 593 C C . ALA A 1 78 ? 14.849 -3.701 -2.854 1.00 95.31 78 ALA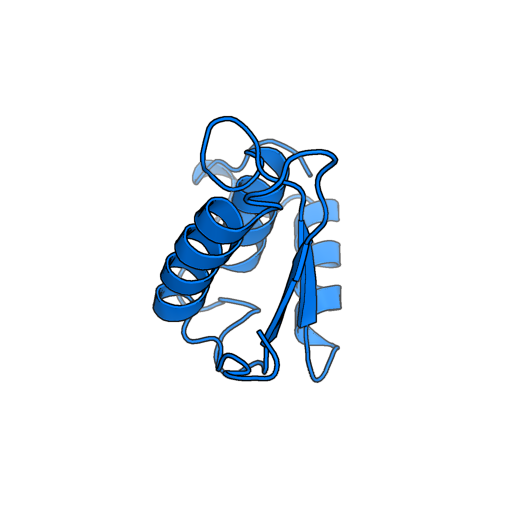 A C 1
ATOM 595 O O . ALA A 1 78 ? 14.444 -3.531 -1.704 1.00 95.31 78 ALA A O 1
ATOM 596 N N . VAL A 1 79 ? 15.057 -2.658 -3.669 1.00 96.69 79 VAL A N 1
ATOM 597 C CA . VAL A 1 79 ? 14.945 -1.261 -3.210 1.00 96.69 79 VAL A CA 1
ATOM 598 C C . VAL A 1 79 ? 13.480 -0.849 -3.048 1.00 96.69 79 VAL A C 1
ATOM 600 O O . VAL A 1 79 ? 13.120 -0.167 -2.081 1.00 96.69 79 VAL A O 1
ATOM 603 N N . ALA A 1 80 ? 12.606 -1.297 -3.952 1.00 97.44 80 ALA A N 1
ATOM 604 C CA . ALA A 1 80 ? 11.165 -1.108 -3.807 1.00 97.44 80 ALA A CA 1
ATOM 605 C C . ALA A 1 80 ? 10.614 -1.813 -2.561 1.00 97.44 80 ALA A C 1
ATOM 607 O O . ALA A 1 80 ? 9.824 -1.217 -1.830 1.00 97.44 80 ALA A O 1
ATOM 608 N N . GLN A 1 81 ? 11.058 -3.042 -2.283 1.00 97.31 81 GLN A N 1
ATOM 609 C CA . GLN A 1 81 ? 10.626 -3.791 -1.102 1.00 97.31 81 GLN A CA 1
ATOM 610 C C . GLN A 1 81 ? 11.088 -3.105 0.189 1.00 97.31 81 GLN A C 1
ATOM 612 O O . GLN A 1 81 ? 10.263 -2.856 1.068 1.00 97.31 81 GLN A O 1
ATOM 617 N N . GLN A 1 82 ? 12.349 -2.664 0.261 1.00 96.50 82 GLN A N 1
ATOM 618 C CA . GLN A 1 82 ? 12.866 -1.861 1.378 1.00 96.50 82 GLN A CA 1
ATOM 619 C C . GLN A 1 82 ? 12.021 -0.593 1.608 1.00 96.50 82 GLN A C 1
ATOM 621 O O . GLN A 1 82 ? 11.615 -0.301 2.733 1.00 96.50 82 GLN A O 1
ATOM 626 N N . SER A 1 83 ? 11.713 0.141 0.534 1.00 97.31 83 SER A N 1
ATOM 627 C CA . SER A 1 83 ? 10.907 1.369 0.597 1.00 97.31 83 SER A CA 1
ATOM 628 C C . SER A 1 83 ? 9.480 1.090 1.078 1.00 97.31 83 SER A C 1
ATOM 630 O O . SER A 1 83 ? 8.940 1.826 1.908 1.00 97.31 83 SER A O 1
ATOM 632 N N . LEU A 1 84 ? 8.868 0.004 0.596 1.00 98.00 84 LEU A N 1
ATOM 633 C CA . LEU A 1 84 ? 7.534 -0.418 1.014 1.00 98.00 84 LEU A CA 1
ATOM 634 C C . LEU A 1 84 ? 7.496 -0.780 2.500 1.00 98.00 84 LEU A C 1
ATOM 636 O O . LEU A 1 84 ? 6.588 -0.354 3.210 1.00 98.00 84 LEU A O 1
ATOM 640 N N . ARG A 1 85 ? 8.501 -1.510 2.990 1.00 96.94 85 ARG A N 1
ATOM 641 C CA . ARG A 1 85 ? 8.624 -1.900 4.403 1.00 96.94 85 ARG A CA 1
ATOM 642 C C . ARG A 1 85 ? 8.659 -0.684 5.335 1.00 96.94 85 ARG A C 1
ATOM 644 O O . ARG A 1 85 ? 8.009 -0.694 6.384 1.00 96.94 85 ARG A O 1
ATOM 651 N N . SER A 1 86 ? 9.320 0.406 4.938 1.00 97.25 86 SER A N 1
ATOM 652 C CA . SER A 1 86 ? 9.278 1.672 5.686 1.00 97.25 86 SER A CA 1
ATOM 653 C C . SER A 1 86 ? 7.868 2.276 5.746 1.00 97.25 86 SER A C 1
ATOM 655 O O . SER A 1 86 ? 7.427 2.698 6.816 1.00 97.25 86 SER A O 1
ATOM 657 N N . VAL A 1 87 ? 7.123 2.268 4.635 1.00 98.25 87 VAL A N 1
ATOM 658 C CA . VAL A 1 87 ? 5.730 2.755 4.596 1.00 98.25 87 VAL A CA 1
ATOM 659 C C . VAL A 1 87 ? 4.810 1.890 5.467 1.00 98.25 87 VAL A C 1
ATOM 661 O O . VAL A 1 87 ? 3.999 2.418 6.232 1.00 98.25 87 VAL A O 1
ATOM 664 N N . LEU A 1 88 ? 4.949 0.564 5.395 1.00 97.94 88 LEU A N 1
ATOM 665 C CA . LEU A 1 88 ? 4.165 -0.382 6.197 1.00 97.94 88 LEU A CA 1
ATOM 666 C C . LEU A 1 88 ? 4.454 -0.249 7.697 1.00 97.94 88 LEU A C 1
ATOM 668 O O . LEU A 1 88 ? 3.537 -0.377 8.510 1.00 97.94 88 LEU A O 1
ATOM 672 N N . SER A 1 89 ? 5.699 0.078 8.059 1.00 97.50 89 SER A N 1
ATOM 673 C CA . SER A 1 89 ? 6.091 0.375 9.440 1.00 97.50 89 SER A CA 1
ATOM 674 C C . SER A 1 89 ? 5.323 1.581 9.990 1.00 97.50 89 SER A C 1
ATOM 676 O O . SER A 1 89 ? 4.693 1.481 11.043 1.00 97.50 89 SER A O 1
ATOM 678 N N . PHE A 1 90 ? 5.252 2.683 9.230 1.00 97.50 90 PHE A N 1
ATOM 679 C CA . PHE A 1 90 ? 4.420 3.836 9.599 1.00 97.50 90 PHE A CA 1
ATOM 680 C C . PHE A 1 90 ? 2.934 3.465 9.716 1.00 97.50 90 PHE A C 1
ATOM 682 O O . PHE A 1 90 ? 2.245 3.898 10.638 1.00 97.50 90 PHE A O 1
ATOM 689 N N . CYS A 1 91 ? 2.441 2.605 8.821 1.00 97.56 91 CYS A N 1
ATOM 690 C CA . CYS A 1 91 ? 1.068 2.104 8.867 1.00 97.56 91 CYS A CA 1
ATOM 691 C C . CYS A 1 91 ? 0.809 1.114 10.022 1.00 97.56 91 CYS A C 1
ATOM 693 O O . CYS A 1 91 ? -0.295 0.572 10.102 1.00 97.56 91 CYS A O 1
ATOM 695 N N . ASN A 1 92 ? 1.779 0.871 10.913 1.00 97.38 92 ASN A N 1
ATOM 696 C CA . ASN A 1 92 ? 1.683 -0.079 12.022 1.00 97.38 92 ASN A CA 1
ATOM 697 C C . ASN A 1 92 ? 1.238 -1.480 11.559 1.00 97.38 92 ASN A C 1
ATOM 699 O O . ASN A 1 92 ? 0.449 -2.148 12.230 1.00 97.38 92 ASN A O 1
ATOM 703 N N . ALA A 1 93 ? 1.694 -1.902 10.379 1.00 97.94 93 ALA A N 1
ATOM 704 C CA . ALA A 1 93 ? 1.408 -3.212 9.814 1.00 97.94 93 ALA A CA 1
ATOM 705 C C . ALA A 1 93 ? 2.569 -4.165 10.151 1.00 97.94 93 ALA A C 1
ATOM 707 O O . ALA A 1 93 ? 3.690 -3.906 9.711 1.00 97.94 93 ALA A O 1
ATOM 708 N N . PRO A 1 94 ? 2.359 -5.237 10.944 1.00 97.75 94 PRO A N 1
ATOM 709 C CA . PRO A 1 94 ? 3.386 -6.247 11.195 1.00 97.75 94 PRO A CA 1
ATOM 710 C C . PRO A 1 94 ? 3.878 -6.870 9.887 1.00 97.75 94 PRO A C 1
ATOM 712 O O . PRO A 1 94 ? 3.068 -7.207 9.024 1.00 97.75 94 PRO A O 1
ATOM 715 N N . GLN A 1 95 ? 5.190 -7.034 9.741 1.00 97.19 95 GLN A N 1
ATOM 716 C CA . GLN A 1 95 ? 5.813 -7.466 8.488 1.00 97.19 95 GLN A CA 1
ATOM 717 C C . GLN A 1 95 ? 6.469 -8.829 8.662 1.00 97.19 95 GLN A C 1
ATOM 719 O O . GLN A 1 95 ? 7.130 -9.089 9.666 1.00 97.19 95 GLN A O 1
ATOM 724 N N . MET A 1 96 ? 6.301 -9.695 7.669 1.00 96.50 96 MET A N 1
ATOM 725 C CA . MET A 1 96 ? 7.035 -10.948 7.580 1.00 96.50 96 MET A CA 1
ATOM 726 C C . MET A 1 96 ? 8.515 -10.655 7.284 1.00 96.50 96 MET A C 1
ATOM 728 O O . MET A 1 96 ? 8.825 -9.896 6.363 1.00 96.50 96 MET A O 1
ATOM 732 N N . ASN A 1 97 ? 9.417 -11.237 8.078 1.00 90.75 97 ASN A N 1
ATOM 733 C CA . ASN A 1 97 ? 10.860 -10.954 8.026 1.00 90.75 97 ASN A CA 1
ATOM 734 C C . ASN A 1 97 ? 11.664 -11.913 7.133 1.00 90.75 97 ASN A C 1
ATOM 736 O O . ASN A 1 97 ? 12.803 -11.612 6.819 1.00 90.75 97 ASN A O 1
ATOM 740 N N . SER A 1 98 ? 11.115 -13.075 6.775 1.00 89.88 98 SER A N 1
ATOM 741 C CA . SER A 1 98 ? 11.788 -14.117 5.979 1.00 89.88 98 SER A CA 1
ATOM 742 C C . SER A 1 98 ? 10.739 -14.861 5.139 1.00 89.88 98 SER A C 1
ATOM 744 O O . SER A 1 98 ? 9.574 -14.871 5.546 1.00 89.88 98 SER A O 1
ATOM 746 N N . PRO A 1 99 ? 11.079 -15.486 3.994 1.00 79.44 99 PRO A N 1
ATOM 747 C CA . PRO A 1 99 ? 12.421 -15.806 3.487 1.00 79.44 99 PRO A CA 1
ATOM 748 C C . PRO A 1 99 ? 13.097 -14.701 2.660 1.00 79.44 99 PRO A C 1
ATOM 750 O O . PRO A 1 99 ? 14.134 -14.980 2.068 1.00 79.44 99 PRO A O 1
ATOM 753 N N . GLU A 1 100 ? 12.496 -13.508 2.572 1.00 56.41 100 GLU A N 1
ATOM 754 C CA . GLU A 1 100 ? 13.080 -12.367 1.845 1.00 56.41 100 GLU A CA 1
ATOM 755 C C . GLU A 1 100 ? 14.446 -11.944 2.405 1.00 56.41 100 GLU A C 1
ATOM 757 O O . GLU A 1 100 ? 14.565 -11.859 3.650 1.00 56.41 100 GLU A O 1
#

pLDDT: mean 96.05, std 4.91, range [56.41, 98.62]

Foldseek 3Di:
DPQDDPVCQVPPDPVLVVLLVVLLPDQAEEAEAWADPLAGDPVVVRNQVSQCDDPPRRSQAQREYEYDYADPDPCGRVSHRVRVVVSSVVSNHHYDDDPD

Nearest PDB structures (foldseek):
  3u7r-assembly1_A  TM=9.680E-01  e=5.005E-11  Paracoccus denitrificans PD1222
  7q6n-assembly1_A  TM=8.640E-01  e=2.890E-02  Salmonella enterica subsp. enterica serovar Typhimurium
  2rg1-assembly1_B-2  TM=8.356E-01  e=3.298E-02  Escherichia coli
  7q6m-assembly1_D  TM=8.620E-01  e=6.828E-02  Yersinia pseudotuberculosis
  4yqe-assembly1_A-2  TM=7.373E-01  e=5.240E-02  Escherichia coli K-12

Mean predicted aligned error: 2.72 Å

Solvent-accessible surface area (backbone atoms only — not comparable to full-atom values): 5770 Å² total; per-residue (Å²): 131,78,85,73,54,78,83,36,61,86,60,64,55,68,71,54,51,51,52,30,47,58,52,54,75,45,79,58,49,79,45,78,42,53,49,45,92,76,21,56,42,68,71,59,54,38,52,50,51,52,28,46,42,46,89,96,51,41,38,42,52,74,28,43,30,40,79,50,58,56,49,98,52,96,72,42,19,56,53,12,50,55,51,47,51,55,54,35,52,76,46,47,25,48,69,63,78,67,94,112